Protein AF-A0A9N9KHB5-F1 (afdb_monomer_lite)

Radius of gyration: 15.88 Å; chains: 1; bounding box: 44×37×32 Å

Foldseek 3Di:
DPPPPPPPPDPDPDPDDDDPVFDWFFWADPNDTDTDGLVPDDFFIKTWDFPPDDDSADKAFPDFDDPPDDDDDPDGRGTIITDDD

InterPro domains:
  IPR008250 P-type ATPase, A domain superfamily [SSF81653] (24-66)

Secondary structure (DSSP, 8-state):
--TTSSS--S-----PPP-TTS-EEEEEETTEEEEEEGGG--TT-EEEE-TTPPPSS-EEE-------S-TT------EEEEE--

Structure (mmCIF, N/CA/C/O backbone):
data_AF-A0A9N9KHB5-F1
#
_entry.id   AF-A0A9N9KHB5-F1
#
loop_
_atom_site.group_PDB
_atom_site.id
_atom_site.type_symbol
_atom_site.label_atom_id
_atom_site.label_alt_id
_atom_site.label_comp_id
_atom_site.label_asym_id
_atom_site.label_entity_id
_atom_site.label_seq_id
_atom_site.pdbx_PDB_ins_code
_atom_site.Cartn_x
_atom_site.Cartn_y
_atom_site.Cartn_z
_atom_site.occupancy
_atom_site.B_iso_or_equiv
_atom_site.auth_seq_id
_atom_site.auth_comp_id
_atom_site.auth_asym_id
_atom_site.auth_atom_id
_atom_site.pdbx_PDB_model_num
ATOM 1 N N . GLU A 1 1 ? -31.058 -1.513 17.487 1.00 49.56 1 GLU A N 1
ATOM 2 C CA . GLU A 1 1 ? -31.157 -2.489 16.378 1.00 49.56 1 GLU A CA 1
ATOM 3 C C . GLU A 1 1 ? -31.698 -1.865 15.076 1.00 49.56 1 GLU A C 1
ATOM 5 O O . GLU A 1 1 ? -32.748 -2.271 14.606 1.00 49.56 1 GLU A O 1
ATOM 10 N N . GLN A 1 2 ? -31.031 -0.867 14.471 1.00 52.88 2 GLN A N 1
ATOM 11 C CA . GLN A 1 2 ? -31.546 -0.214 13.237 1.00 52.88 2 GLN A CA 1
ATOM 12 C C . GLN A 1 2 ? -30.495 0.049 12.136 1.00 52.88 2 GLN A C 1
ATOM 14 O O . GLN A 1 2 ? -30.820 0.599 11.094 1.00 52.88 2 GLN A O 1
ATOM 19 N N . LEU A 1 3 ? -29.248 -0.412 12.287 1.00 57.50 3 LEU A N 1
ATOM 20 C CA . LEU A 1 3 ? -28.207 -0.246 11.252 1.00 57.50 3 LEU A CA 1
ATOM 21 C C . LEU A 1 3 ? -28.262 -1.300 10.128 1.00 57.50 3 LEU A C 1
ATOM 23 O O . LEU A 1 3 ? -27.460 -1.251 9.204 1.00 57.50 3 LEU A O 1
ATOM 27 N N . LYS A 1 4 ? -29.200 -2.257 10.178 1.00 54.25 4 LYS A N 1
ATOM 28 C CA . LYS A 1 4 ? -29.286 -3.363 9.204 1.00 54.25 4 LYS A CA 1
ATOM 29 C C . LYS A 1 4 ? -30.036 -3.018 7.907 1.00 54.25 4 LYS A C 1
ATOM 31 O O . LYS A 1 4 ? -30.114 -3.867 7.028 1.00 54.25 4 LYS A O 1
ATOM 36 N N . GLN A 1 5 ? -30.604 -1.815 7.783 1.00 54.09 5 GLN A N 1
ATOM 37 C CA . GLN A 1 5 ? -31.572 -1.495 6.720 1.00 54.09 5 GLN A CA 1
ATOM 38 C C . GLN A 1 5 ? -31.036 -0.572 5.612 1.00 54.09 5 GLN A C 1
ATOM 40 O O . GLN A 1 5 ? -31.697 -0.388 4.594 1.00 54.09 5 GLN A O 1
ATOM 45 N N . GLY A 1 6 ? -29.827 -0.026 5.763 1.00 54.72 6 GLY A N 1
ATOM 46 C CA . GLY A 1 6 ? -29.111 0.589 4.648 1.00 54.72 6 GLY A CA 1
ATOM 47 C C . GLY A 1 6 ? -28.320 -0.499 3.943 1.00 54.72 6 GLY A C 1
ATOM 48 O O . GLY A 1 6 ? -27.429 -1.071 4.561 1.00 54.72 6 GLY A O 1
ATOM 49 N N . GLY A 1 7 ? -28.627 -0.805 2.681 1.00 53.25 7 GLY A N 1
ATOM 50 C CA . GLY A 1 7 ? -27.905 -1.766 1.833 1.00 53.25 7 GLY A CA 1
ATOM 51 C C . GLY A 1 7 ? -26.452 -1.374 1.519 1.00 53.25 7 GLY A C 1
ATOM 52 O O . GLY A 1 7 ? -26.017 -1.497 0.385 1.00 53.25 7 GLY A O 1
ATOM 53 N N . MET A 1 8 ? -25.716 -0.877 2.513 1.00 59.47 8 MET A N 1
ATOM 54 C CA . MET A 1 8 ? -24.309 -0.482 2.493 1.00 59.47 8 MET A CA 1
ATOM 55 C C . MET A 1 8 ? -23.375 -1.648 2.857 1.00 59.47 8 MET A C 1
ATOM 57 O O . MET A 1 8 ? -22.176 -1.449 3.001 1.00 59.47 8 MET A O 1
ATOM 61 N N . ASN A 1 9 ? -23.914 -2.860 3.034 1.00 58.03 9 ASN A N 1
ATOM 62 C CA . ASN A 1 9 ? -23.136 -4.089 3.228 1.00 58.03 9 ASN A CA 1
ATOM 63 C C . ASN A 1 9 ? -22.844 -4.818 1.900 1.00 58.03 9 ASN A C 1
ATOM 65 O O . ASN A 1 9 ? -22.386 -5.955 1.895 1.00 58.03 9 ASN A O 1
ATOM 69 N N . THR A 1 10 ? -23.123 -4.198 0.755 1.00 58.53 10 THR A N 1
ATOM 70 C CA . THR A 1 10 ? -22.656 -4.705 -0.535 1.00 58.53 10 THR A CA 1
ATOM 71 C C . THR A 1 10 ? -21.186 -4.351 -0.705 1.00 58.53 10 THR A C 1
ATOM 73 O O . THR A 1 10 ? -20.804 -3.184 -0.624 1.00 58.53 10 THR A O 1
ATOM 76 N N . ILE A 1 11 ? 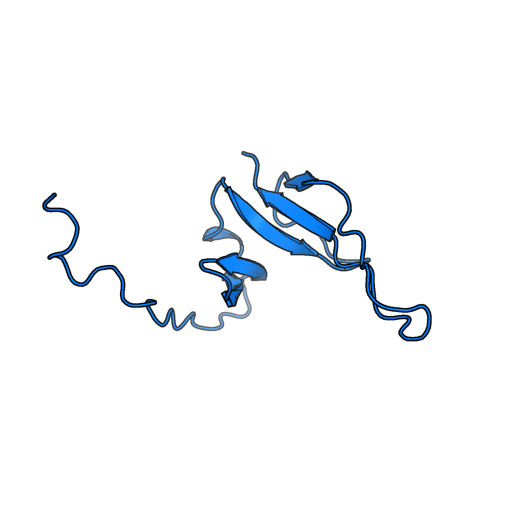-20.356 -5.369 -0.952 1.00 66.31 11 ILE A N 1
ATOM 77 C CA . ILE A 1 11 ? -18.967 -5.177 -1.374 1.00 66.31 11 ILE A CA 1
ATOM 78 C C . ILE A 1 11 ? -19.011 -4.308 -2.629 1.00 66.31 11 ILE A C 1
ATOM 80 O O . ILE A 1 11 ? -19.485 -4.746 -3.677 1.00 66.31 11 ILE A O 1
ATOM 84 N N . GLN A 1 12 ? -18.555 -3.063 -2.518 1.00 65.50 12 GLN A N 1
ATOM 85 C CA . GLN A 1 12 ? -18.473 -2.184 -3.673 1.00 65.50 12 GLN A CA 1
ATOM 86 C C . GLN A 1 12 ? -17.381 -2.717 -4.597 1.00 65.50 12 GLN A C 1
ATOM 88 O O . GLN A 1 12 ? -16.226 -2.895 -4.195 1.00 65.50 12 GLN A O 1
ATOM 93 N N . GLU A 1 13 ? -17.745 -2.9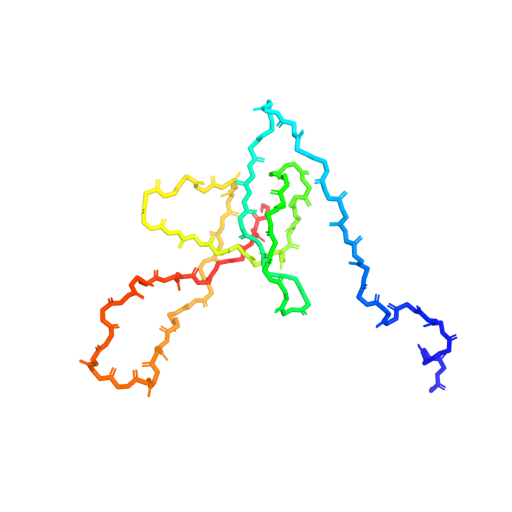96 -5.844 1.00 65.62 13 GLU A N 1
ATOM 94 C CA . GLU A 1 13 ? -16.777 -3.366 -6.864 1.00 65.62 13 GLU A CA 1
ATOM 95 C C . GLU A 1 13 ? -16.050 -2.095 -7.323 1.00 65.62 13 GLU A C 1
ATOM 97 O O . GLU A 1 13 ? -16.522 -1.333 -8.166 1.00 65.62 13 GLU A O 1
ATOM 102 N N . ILE A 1 14 ? -14.909 -1.812 -6.695 1.00 71.81 14 ILE A N 1
ATOM 103 C CA . ILE A 1 14 ? -14.114 -0.626 -7.012 1.00 71.81 14 ILE A CA 1
ATOM 104 C C . ILE A 1 14 ? -13.342 -0.901 -8.306 1.00 71.81 14 ILE A C 1
ATOM 106 O O . ILE A 1 14 ? -12.313 -1.579 -8.301 1.00 71.81 14 ILE A O 1
ATOM 110 N N . LYS A 1 15 ? -13.823 -0.353 -9.426 1.00 75.88 15 LYS A N 1
ATOM 111 C CA . LYS A 1 15 ? -13.101 -0.375 -10.703 1.00 75.88 15 LYS A CA 1
ATOM 112 C C . LYS A 1 15 ? -12.101 0.776 -10.753 1.00 75.88 15 LYS A C 1
ATOM 114 O O . LYS A 1 15 ? -12.438 1.894 -11.133 1.00 75.88 15 LYS A O 1
ATOM 119 N N . ILE A 1 16 ? -10.865 0.495 -10.358 1.00 77.62 16 ILE A N 1
ATOM 120 C CA . ILE A 1 16 ? -9.784 1.482 -10.360 1.00 77.62 16 ILE A CA 1
ATOM 121 C C . ILE A 1 16 ? -9.201 1.584 -11.779 1.00 77.62 16 ILE A C 1
ATOM 123 O O . ILE A 1 16 ? -8.711 0.579 -12.301 1.00 77.62 16 ILE A O 1
ATOM 127 N N . PRO A 1 17 ? -9.246 2.762 -12.430 1.00 76.94 17 PRO A N 1
ATOM 128 C CA . PRO A 1 17 ? -8.641 2.941 -13.741 1.00 76.94 17 PRO A CA 1
ATOM 129 C C . PRO A 1 17 ? -7.116 2.870 -13.638 1.00 76.94 17 PRO A C 1
ATOM 131 O O . PRO A 1 17 ? -6.508 3.430 -12.724 1.00 76.94 17 PRO A O 1
ATOM 134 N N . PHE A 1 18 ? -6.486 2.202 -14.601 1.00 79.50 18 PHE A N 1
ATOM 135 C CA . PHE A 1 18 ? -5.034 2.176 -14.690 1.00 79.50 18 PHE A CA 1
ATOM 136 C C . PHE A 1 18 ? -4.526 3.460 -15.349 1.00 79.50 18 PHE A C 1
ATOM 138 O O . PHE A 1 18 ? -4.901 3.778 -16.478 1.00 79.50 18 PHE A O 1
ATOM 145 N N . VAL A 1 19 ? -3.652 4.180 -14.646 1.00 83.06 19 VAL A N 1
ATOM 146 C CA . VAL A 1 19 ? -2.965 5.369 -15.156 1.00 83.06 19 VAL A CA 1
ATOM 147 C C . VAL A 1 19 ? -1.460 5.154 -14.964 1.00 83.06 19 VAL A C 1
ATOM 149 O O . VAL A 1 19 ? -1.035 4.996 -13.820 1.00 83.06 19 VAL A O 1
ATOM 152 N N . PRO A 1 20 ? -0.638 5.165 -16.033 1.00 83.38 20 PRO A N 1
ATOM 153 C CA . PRO A 1 20 ? 0.788 4.831 -15.940 1.00 83.38 20 PRO A CA 1
ATOM 154 C C . PRO A 1 20 ? 1.613 5.731 -15.013 1.00 83.38 20 PRO A C 1
ATOM 156 O O . PRO A 1 20 ? 2.665 5.323 -14.536 1.00 83.38 20 PRO A O 1
ATOM 159 N N . SER A 1 21 ? 1.162 6.966 -14.778 1.00 87.62 21 SER A N 1
ATOM 160 C CA . SER A 1 21 ? 1.844 7.928 -13.907 1.00 87.62 21 SER A CA 1
ATOM 161 C C . SER A 1 21 ? 1.603 7.691 -12.415 1.00 87.62 21 SER A C 1
ATOM 163 O O . SER A 1 21 ? 2.251 8.335 -11.591 1.00 87.62 21 SER A O 1
ATOM 165 N N . LEU A 1 22 ? 0.677 6.799 -12.054 1.00 87.69 22 LEU A N 1
ATOM 166 C CA . LEU A 1 22 ? 0.384 6.472 -10.666 1.00 87.69 22 LEU A CA 1
ATOM 167 C C . LEU A 1 22 ? 1.169 5.238 -10.231 1.00 87.69 22 LEU A C 1
ATOM 169 O O . LEU A 1 22 ? 1.292 4.257 -10.962 1.00 87.69 22 LEU A O 1
ATOM 173 N N . THR A 1 23 ? 1.669 5.279 -9.001 1.00 90.31 23 THR A N 1
ATOM 174 C CA . THR A 1 23 ? 2.165 4.087 -8.317 1.00 90.31 23 THR A CA 1
ATOM 175 C C . THR A 1 23 ? 1.004 3.378 -7.632 1.00 90.31 23 THR A C 1
ATOM 177 O O . THR A 1 23 ? 0.023 4.013 -7.236 1.00 90.31 23 THR A O 1
ATOM 180 N N . PHE A 1 24 ? 1.119 2.062 -7.492 1.00 90.88 24 PHE A N 1
ATOM 181 C CA . PHE A 1 24 ? 0.088 1.218 -6.901 1.00 90.88 24 PHE A CA 1
ATOM 182 C C . PHE A 1 24 ? 0.679 0.388 -5.764 1.00 90.88 24 PHE A C 1
ATOM 184 O O . PHE A 1 24 ? 1.846 0.003 -5.818 1.00 90.88 24 PHE A O 1
ATOM 191 N N . ALA A 1 25 ? -0.147 0.091 -4.768 1.00 92.12 25 ALA A N 1
ATOM 192 C CA . ALA A 1 25 ? 0.155 -0.825 -3.682 1.00 92.12 25 ALA A CA 1
ATOM 193 C C . ALA A 1 25 ? -0.904 -1.926 -3.629 1.00 92.12 25 ALA A C 1
ATOM 195 O O . ALA A 1 25 ? -2.069 -1.706 -3.976 1.00 92.12 25 ALA A O 1
ATOM 196 N N . LYS A 1 26 ? -0.505 -3.115 -3.183 1.00 91.81 26 LYS A N 1
ATOM 197 C CA . LY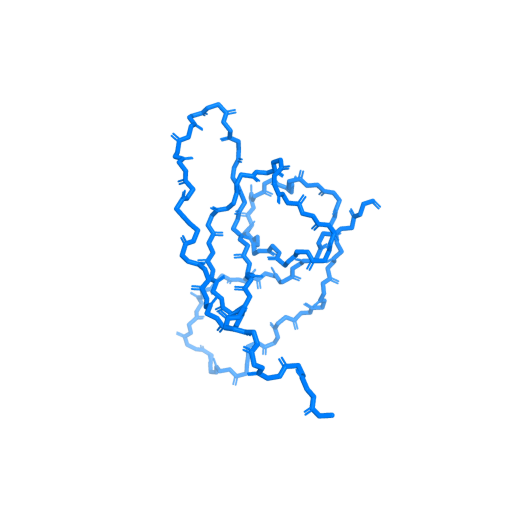S A 1 26 ? -1.428 -4.222 -2.972 1.00 91.81 26 LYS A CA 1
ATOM 198 C C . LYS A 1 26 ? -2.020 -4.117 -1.566 1.00 91.81 26 LYS A C 1
ATOM 200 O O . LYS A 1 26 ? -1.289 -4.146 -0.582 1.00 91.81 26 LYS A O 1
ATOM 205 N N . VAL A 1 27 ? -3.339 -3.977 -1.478 1.00 91.19 27 VAL A N 1
ATOM 206 C CA . VAL A 1 27 ? -4.057 -3.687 -0.230 1.00 91.19 27 VAL A CA 1
ATOM 207 C C . VAL A 1 27 ? -5.127 -4.737 0.022 1.00 91.19 27 VAL A C 1
ATOM 209 O O . VAL A 1 27 ? -5.788 -5.193 -0.913 1.00 91.19 27 VAL A O 1
ATOM 212 N N . VAL A 1 28 ? -5.322 -5.082 1.290 1.00 90.31 28 VAL A N 1
ATOM 213 C CA . VAL A 1 28 ? -6.389 -5.957 1.771 1.00 90.31 28 VAL A CA 1
ATOM 214 C C . VAL A 1 28 ? -7.486 -5.102 2.409 1.00 90.31 28 VAL A C 1
ATOM 216 O O . VAL A 1 28 ? -7.280 -4.512 3.467 1.00 90.31 28 VAL A O 1
ATOM 219 N N . ARG A 1 29 ? -8.666 -5.044 1.779 1.00 88.00 29 ARG A N 1
ATOM 220 C CA . ARG A 1 29 ? -9.878 -4.407 2.332 1.00 88.00 29 ARG A CA 1
ATOM 221 C C . ARG A 1 29 ? -11.042 -5.385 2.263 1.00 88.00 29 ARG A C 1
ATOM 223 O O . ARG A 1 29 ? -11.238 -6.021 1.230 1.00 88.00 29 ARG A O 1
ATOM 230 N N . ASP A 1 30 ? -11.788 -5.522 3.357 1.00 83.69 30 ASP A N 1
ATOM 231 C CA . ASP A 1 30 ? -12.935 -6.440 3.464 1.00 83.69 30 ASP A CA 1
ATOM 232 C C . ASP A 1 30 ? -12.599 -7.896 3.079 1.00 83.69 30 ASP A C 1
ATOM 234 O O . ASP A 1 30 ? -13.408 -8.611 2.492 1.00 83.69 30 ASP A O 1
ATOM 238 N N . GLY A 1 31 ? -11.362 -8.329 3.354 1.00 84.00 31 GLY A N 1
ATOM 239 C CA . GLY A 1 31 ? -10.864 -9.660 2.984 1.00 84.00 31 GLY A CA 1
ATOM 240 C C . GLY A 1 31 ? -10.535 -9.843 1.497 1.00 84.00 31 GLY A C 1
ATOM 241 O O . GLY A 1 31 ? -10.163 -10.942 1.093 1.00 84.00 31 GLY A O 1
ATOM 242 N N . VAL A 1 32 ? -10.631 -8.791 0.677 1.00 84.56 32 VAL A N 1
ATOM 243 C CA . VAL A 1 32 ? -10.307 -8.826 -0.754 1.00 84.56 32 VAL A CA 1
ATOM 244 C C . VAL A 1 32 ? -9.007 -8.075 -1.024 1.00 84.56 32 VAL A C 1
ATOM 246 O O . VAL A 1 32 ? -8.841 -6.915 -0.642 1.00 84.56 32 VAL A O 1
ATOM 249 N N . VAL A 1 33 ? -8.096 -8.736 -1.735 1.00 87.94 33 VAL A N 1
ATOM 250 C CA . VAL A 1 33 ? -6.819 -8.165 -2.173 1.00 87.94 33 VAL A CA 1
ATOM 251 C C . VAL A 1 33 ? -7.015 -7.392 -3.476 1.00 87.94 33 VAL A C 1
ATOM 253 O O . VAL A 1 33 ? -7.529 -7.941 -4.452 1.00 87.94 33 VAL A O 1
ATOM 256 N N . ARG A 1 34 ? -6.608 -6.119 -3.518 1.00 88.12 34 ARG A N 1
ATOM 257 C CA . ARG A 1 34 ? -6.734 -5.252 -4.703 1.00 88.12 34 ARG A CA 1
ATOM 258 C C . ARG A 1 34 ? -5.519 -4.340 -4.859 1.00 88.12 34 ARG A C 1
ATOM 260 O O . ARG A 1 34 ? -4.884 -3.970 -3.877 1.00 88.12 34 ARG A O 1
ATOM 267 N N . ASN A 1 35 ? -5.235 -3.927 -6.092 1.00 89.56 35 ASN A N 1
ATOM 268 C CA . ASN A 1 35 ? -4.234 -2.896 -6.366 1.00 89.56 35 ASN A CA 1
ATOM 269 C C . ASN A 1 35 ? -4.872 -1.515 -6.215 1.00 89.56 35 ASN A C 1
ATOM 271 O O . ASN A 1 35 ? -5.765 -1.170 -6.985 1.00 89.56 35 ASN A O 1
ATOM 275 N N . PHE A 1 36 ? -4.400 -0.728 -5.257 1.00 90.94 36 PHE A N 1
ATOM 276 C CA . PHE A 1 36 ? -4.856 0.636 -5.015 1.00 90.94 36 PHE A CA 1
ATOM 277 C C . PHE A 1 36 ? -3.788 1.648 -5.433 1.00 90.94 36 PHE A C 1
ATOM 279 O O . PHE A 1 36 ? -2.612 1.430 -5.145 1.00 90.94 36 PHE A O 1
ATOM 286 N N . PRO A 1 37 ? -4.158 2.765 -6.083 1.00 91.75 37 PRO A N 1
ATOM 287 C CA . PRO A 1 37 ? -3.249 3.872 -6.304 1.00 91.75 37 PRO A CA 1
ATOM 288 C C . PRO A 1 37 ? -2.748 4.380 -4.957 1.00 91.75 37 PRO A C 1
ATOM 290 O O . PRO A 1 37 ? -3.553 4.647 -4.064 1.00 91.75 37 PRO A O 1
ATOM 293 N N . THR A 1 38 ? -1.438 4.565 -4.832 1.00 91.50 38 THR A N 1
ATOM 294 C CA . THR A 1 38 ? -0.798 5.040 -3.599 1.00 91.50 38 THR A CA 1
ATOM 295 C C . THR A 1 38 ? -1.456 6.297 -3.003 1.00 91.50 38 THR A C 1
ATOM 297 O O . THR A 1 38 ? -1.612 6.347 -1.787 1.00 91.50 38 THR A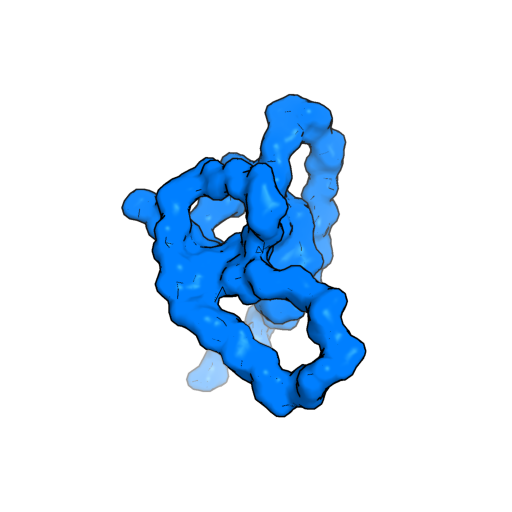 O 1
ATOM 300 N N . PRO A 1 39 ? -1.914 7.294 -3.797 1.00 90.50 39 PRO A N 1
ATOM 301 C CA . PRO A 1 39 ? -2.591 8.474 -3.248 1.00 90.50 39 PRO A CA 1
ATOM 302 C C . PRO A 1 39 ? -3.957 8.216 -2.592 1.00 90.50 39 PRO A C 1
ATOM 304 O O . PRO A 1 39 ? -4.474 9.106 -1.928 1.00 90.50 39 PRO A O 1
ATOM 307 N N . LEU A 1 40 ? -4.573 7.049 -2.811 1.00 90.12 40 LEU A N 1
ATOM 308 C CA . LEU A 1 40 ? -5.878 6.676 -2.239 1.00 90.12 40 LEU A CA 1
ATOM 309 C C . LEU A 1 40 ? -5.755 5.796 -0.991 1.00 90.12 40 LEU A C 1
ATOM 311 O O . LEU A 1 40 ? -6.766 5.307 -0.473 1.00 90.12 40 LEU A O 1
ATOM 315 N N . LEU A 1 41 ? -4.525 5.555 -0.548 1.00 91.31 41 LEU A N 1
ATOM 316 C CA . LEU A 1 41 ? -4.272 4.822 0.671 1.00 91.31 41 LEU A CA 1
ATOM 317 C C . LEU A 1 41 ? -4.476 5.722 1.891 1.00 91.31 41 LEU A C 1
ATOM 319 O O . LEU A 1 41 ? -4.113 6.900 1.876 1.00 91.31 41 LEU A O 1
ATOM 323 N N . VAL A 1 42 ? -5.037 5.157 2.950 1.00 90.19 42 VAL A N 1
ATOM 324 C CA . VAL A 1 42 ? -5.366 5.861 4.192 1.00 90.19 42 VAL A CA 1
ATOM 325 C C . VAL A 1 42 ? -4.852 5.092 5.404 1.00 90.19 42 VAL A C 1
ATOM 327 O O . VAL A 1 42 ? -4.505 3.916 5.320 1.00 90.19 42 VAL A O 1
ATOM 330 N N . GLU A 1 43 ? -4.776 5.768 6.546 1.00 89.94 43 GLU A N 1
ATOM 331 C CA . GLU A 1 43 ? -4.420 5.131 7.814 1.00 89.94 43 GLU A CA 1
ATOM 332 C C . GLU A 1 43 ? -5.365 3.970 8.144 1.00 89.94 43 GLU A C 1
ATOM 334 O O . GLU A 1 43 ? -6.579 4.071 7.952 1.00 89.94 43 GLU A O 1
ATOM 339 N N . GLY A 1 44 ? -4.795 2.861 8.620 1.00 87.56 44 GLY A N 1
ATOM 340 C CA . GLY A 1 44 ? -5.528 1.617 8.865 1.00 87.56 44 GLY A CA 1
ATOM 341 C C . GLY A 1 44 ? -5.641 0.688 7.651 1.00 87.56 44 GLY A C 1
ATOM 342 O O . GLY A 1 44 ? -6.111 -0.439 7.802 1.00 87.56 44 GLY A O 1
ATOM 343 N N . ASP A 1 45 ? -5.184 1.101 6.462 1.00 90.81 45 ASP A N 1
ATOM 344 C CA . ASP A 1 45 ? -5.068 0.181 5.330 1.00 90.81 45 ASP A CA 1
ATOM 345 C C . ASP A 1 45 ? -4.014 -0.892 5.595 1.00 90.81 45 ASP A C 1
ATOM 347 O O . ASP A 1 45 ? -2.889 -0.598 6.010 1.00 90.81 45 ASP A O 1
ATOM 351 N N . ILE A 1 46 ? -4.366 -2.138 5.277 1.00 91.56 46 ILE A N 1
ATOM 352 C CA . ILE A 1 46 ? -3.454 -3.275 5.335 1.00 91.56 46 ILE A CA 1
ATOM 353 C C . ILE A 1 46 ? -2.802 -3.458 3.966 1.00 91.56 46 ILE A C 1
ATOM 355 O O . ILE A 1 46 ? -3.470 -3.814 2.996 1.00 91.56 46 ILE A O 1
ATOM 359 N N . VAL A 1 47 ? -1.494 -3.250 3.891 1.00 91.31 47 VAL A N 1
ATOM 360 C CA . VAL A 1 47 ? -0.682 -3.397 2.682 1.00 91.31 47 VAL A CA 1
ATOM 361 C C . VAL A 1 47 ? 0.060 -4.731 2.727 1.00 91.31 47 VAL A C 1
ATOM 363 O O . VAL A 1 47 ? 0.737 -5.051 3.706 1.00 91.31 47 VAL A O 1
ATOM 366 N N . GLU A 1 48 ? -0.054 -5.507 1.652 1.00 88.75 48 GLU A N 1
ATOM 367 C CA . GLU A 1 48 ? 0.776 -6.689 1.425 1.00 88.75 48 GLU A CA 1
ATOM 368 C C . GLU A 1 48 ? 2.046 -6.255 0.688 1.00 88.75 48 GLU A C 1
ATOM 370 O O . GLU A 1 48 ? 1.968 -5.665 -0.391 1.00 88.75 48 GLU A O 1
ATOM 375 N N . MET A 1 49 ? 3.211 -6.545 1.267 1.00 87.38 49 MET A N 1
ATOM 376 C CA . MET A 1 49 ? 4.505 -6.215 0.669 1.00 87.38 49 MET A CA 1
ATOM 377 C C . MET A 1 49 ? 5.380 -7.452 0.512 1.00 87.38 49 MET A C 1
ATOM 379 O O . MET A 1 49 ? 5.465 -8.294 1.411 1.00 87.38 49 MET A O 1
ATOM 383 N N . LEU A 1 50 ? 6.080 -7.513 -0.616 1.00 86.06 50 LEU A N 1
ATOM 384 C CA . LEU A 1 50 ? 7.095 -8.509 -0.922 1.00 86.06 50 LEU A CA 1
ATOM 385 C C . LEU A 1 50 ? 8.501 -7.931 -0.732 1.00 86.06 50 LEU A C 1
ATOM 387 O O . LEU A 1 50 ? 8.723 -6.719 -0.693 1.00 86.06 50 LEU A O 1
ATOM 391 N N . TYR A 1 51 ? 9.487 -8.820 -0.607 1.00 83.69 51 TYR A N 1
ATOM 392 C C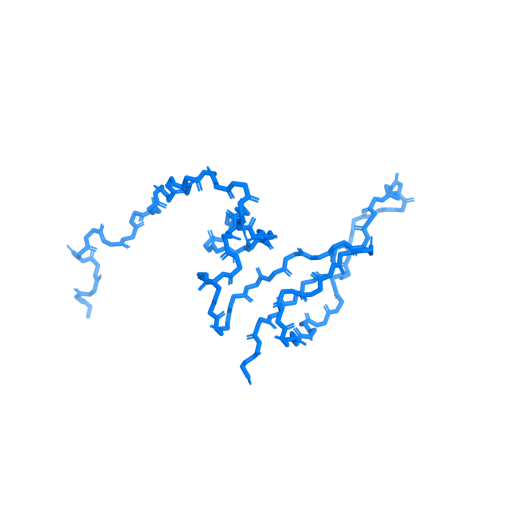A . TYR A 1 51 ? 10.885 -8.403 -0.552 1.00 83.69 51 TYR A CA 1
ATOM 393 C C . TYR A 1 51 ? 11.286 -7.705 -1.859 1.00 83.69 51 TYR A C 1
ATOM 395 O O . TYR A 1 51 ? 11.137 -8.273 -2.939 1.00 83.69 51 TYR A O 1
ATOM 403 N N . GLY A 1 52 ? 11.819 -6.488 -1.744 1.00 88.44 52 GLY A N 1
ATOM 404 C CA . GLY A 1 52 ? 12.165 -5.633 -2.883 1.00 88.44 52 GLY A CA 1
ATOM 405 C C . GLY A 1 52 ? 11.132 -4.543 -3.181 1.00 88.44 52 GLY A C 1
ATOM 406 O O . GLY A 1 52 ? 11.457 -3.598 -3.899 1.00 88.44 52 GLY A O 1
ATOM 407 N N . ASP A 1 53 ? 9.937 -4.611 -2.585 1.00 88.00 53 ASP A N 1
ATOM 408 C CA . ASP A 1 53 ? 8.941 -3.553 -2.727 1.00 88.00 53 ASP A CA 1
ATOM 409 C C . ASP A 1 53 ? 9.369 -2.281 -1.990 1.00 88.00 53 ASP A C 1
ATOM 411 O O . ASP A 1 53 ? 9.879 -2.303 -0.864 1.00 88.00 53 ASP A O 1
ATOM 415 N N . LYS A 1 54 ? 9.099 -1.132 -2.614 1.00 89.19 54 LYS A N 1
ATOM 416 C CA . LYS A 1 54 ? 9.227 0.168 -1.959 1.00 89.19 54 LYS A CA 1
ATOM 417 C C . LYS A 1 54 ? 7.954 0.455 -1.169 1.00 89.19 54 LYS A C 1
ATOM 419 O O . LYS A 1 54 ? 6.868 0.484 -1.743 1.00 89.19 54 LYS A O 1
ATOM 424 N N . ALA A 1 55 ? 8.098 0.735 0.124 1.00 89.75 55 ALA A N 1
ATOM 425 C CA . ALA A 1 55 ? 6.974 1.136 0.965 1.00 89.75 55 ALA A CA 1
ATOM 426 C C . ALA A 1 55 ? 6.291 2.404 0.403 1.00 89.75 55 ALA A C 1
ATOM 428 O O . ALA A 1 55 ? 6.987 3.403 0.177 1.00 89.75 55 ALA A O 1
ATOM 429 N N . PRO A 1 56 ? 4.960 2.394 0.174 1.00 89.81 56 PRO A N 1
ATOM 430 C CA . PRO A 1 56 ? 4.227 3.563 -0.321 1.00 89.81 56 PRO A CA 1
ATOM 431 C C . PRO A 1 56 ? 4.233 4.747 0.657 1.00 89.81 56 PRO A C 1
ATOM 433 O O . PRO A 1 56 ? 4.145 5.898 0.232 1.00 89.81 56 PRO A O 1
ATOM 436 N N . CYS A 1 57 ? 4.343 4.478 1.957 1.00 87.44 57 CYS A N 1
ATOM 437 C CA . CYS A 1 57 ? 4.288 5.466 3.032 1.00 87.44 57 CYS A CA 1
ATOM 438 C C . CYS A 1 57 ? 4.991 4.932 4.293 1.00 87.44 57 CYS A C 1
ATOM 440 O O . CYS A 1 57 ? 5.664 3.899 4.253 1.00 87.44 57 CYS A O 1
ATOM 442 N N . LYS A 1 58 ? 4.827 5.620 5.431 1.00 89.81 58 LYS A N 1
ATOM 443 C CA . LYS A 1 58 ? 5.174 5.049 6.737 1.00 89.81 58 LYS A CA 1
ATOM 444 C C . LYS A 1 58 ? 4.224 3.900 7.057 1.00 89.81 58 LYS A C 1
ATOM 446 O O . LYS A 1 58 ? 3.012 3.996 6.874 1.00 89.81 58 LYS A O 1
ATOM 451 N N . ILE A 1 59 ? 4.795 2.805 7.528 1.00 88.06 59 ILE A N 1
ATOM 452 C CA . ILE A 1 59 ? 4.074 1.558 7.716 1.00 88.06 59 ILE A CA 1
ATOM 453 C C . ILE A 1 59 ? 4.467 0.961 9.066 1.00 88.06 59 ILE A C 1
ATOM 455 O O . ILE A 1 59 ? 5.636 0.980 9.457 1.00 88.06 59 ILE A O 1
ATOM 459 N N . LYS A 1 60 ? 3.478 0.416 9.765 1.00 88.75 60 LYS A N 1
ATOM 460 C CA . LYS A 1 60 ? 3.614 -0.320 11.012 1.00 88.75 60 LYS A CA 1
ATOM 461 C C . LYS A 1 60 ? 3.492 -1.812 10.727 1.00 88.75 60 LYS A C 1
ATOM 463 O O . LYS A 1 60 ? 2.511 -2.277 10.157 1.00 88.75 60 LYS A O 1
ATOM 468 N N . LEU A 1 61 ? 4.491 -2.583 11.140 1.00 83.06 61 LEU A N 1
ATOM 469 C CA . LEU A 1 61 ? 4.451 -4.038 11.017 1.00 83.06 61 LEU A CA 1
ATOM 470 C C . LEU A 1 61 ? 3.437 -4.616 12.017 1.00 83.06 61 LEU A C 1
ATOM 472 O O . LEU A 1 61 ? 3.619 -4.470 13.228 1.00 83.06 61 LEU A O 1
ATOM 476 N N . LEU A 1 62 ? 2.409 -5.307 11.524 1.00 76.56 62 LEU A N 1
ATOM 477 C CA . LEU A 1 62 ? 1.412 -5.985 12.355 1.00 76.56 62 LEU A CA 1
ATOM 478 C C . LEU A 1 62 ? 1.812 -7.449 12.613 1.00 76.56 62 LEU A C 1
ATOM 480 O O . LEU A 1 62 ? 1.072 -8.364 12.284 1.00 76.56 62 LEU A O 1
ATOM 484 N N . SER A 1 63 ? 2.976 -7.671 13.233 1.00 67.25 63 SER A N 1
ATOM 485 C CA . SER A 1 63 ? 3.470 -8.998 13.659 1.00 67.25 63 SER A CA 1
ATOM 486 C C . SER A 1 63 ? 3.595 -10.071 12.551 1.00 67.25 63 SER A C 1
ATOM 488 O O . SER A 1 63 ? 3.190 -9.910 11.405 1.00 67.25 63 SER A O 1
ATOM 490 N N . GLU A 1 64 ? 4.268 -11.175 12.873 1.00 58.72 64 GLU A N 1
ATOM 491 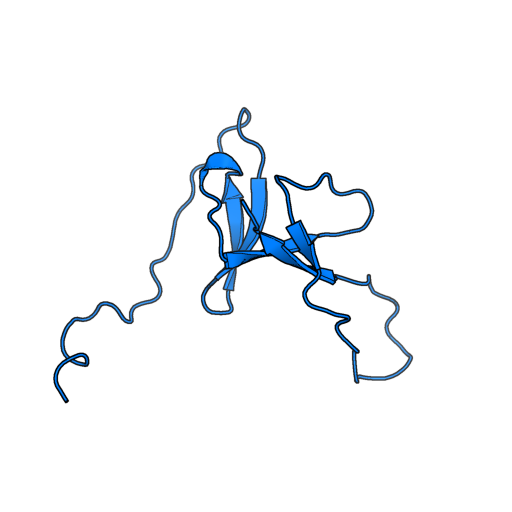C CA . GLU A 1 64 ? 4.603 -12.247 11.934 1.00 58.72 64 GLU A CA 1
ATOM 492 C C . GLU A 1 64 ? 3.400 -13.156 11.664 1.00 58.72 64 GLU A C 1
ATOM 494 O O . GLU A 1 64 ? 2.870 -13.791 12.578 1.00 58.72 64 GLU A O 1
ATOM 499 N N . PHE A 1 65 ? 3.009 -13.279 10.394 1.00 52.47 65 PHE A N 1
ATOM 500 C CA . PHE A 1 65 ? 2.133 -14.360 9.958 1.00 52.47 65 PHE A CA 1
ATOM 501 C C . PHE A 1 65 ? 2.894 -15.681 10.144 1.00 52.47 65 PHE A C 1
ATOM 503 O O . PHE A 1 65 ? 3.808 -16.001 9.385 1.00 52.47 65 PHE A O 1
ATOM 510 N N . ARG A 1 66 ? 2.580 -16.424 11.209 1.00 47.50 66 ARG A N 1
ATOM 511 C CA . ARG A 1 66 ? 3.055 -17.799 11.375 1.00 47.50 66 ARG A CA 1
ATOM 512 C C . ARG A 1 66 ? 2.161 -18.693 10.531 1.00 47.50 66 ARG A C 1
ATOM 514 O O . ARG A 1 66 ? 1.074 -19.062 10.973 1.00 47.50 66 ARG A O 1
ATOM 521 N N . ASP A 1 67 ? 2.623 -19.039 9.335 1.00 48.38 67 ASP A N 1
ATOM 522 C CA . ASP A 1 67 ? 2.032 -20.137 8.577 1.00 48.38 67 ASP A CA 1
ATOM 523 C C . ASP A 1 67 ? 2.061 -21.400 9.446 1.00 48.38 67 ASP A C 1
ATOM 525 O O . ASP A 1 67 ? 3.118 -21.941 9.767 1.00 48.38 67 ASP A O 1
ATOM 529 N N . SER A 1 68 ? 0.887 -21.869 9.863 1.00 43.97 68 SER A N 1
ATOM 530 C CA . SER A 1 68 ? 0.728 -23.124 10.611 1.00 43.97 68 SER A CA 1
ATOM 531 C C . SER A 1 68 ? 0.549 -24.335 9.686 1.00 43.97 68 SER A C 1
ATOM 533 O O . SER A 1 68 ? 0.180 -25.415 10.143 1.00 43.97 68 SER A O 1
ATOM 535 N N . THR A 1 69 ? 0.856 -24.194 8.393 1.00 39.66 69 THR A N 1
ATOM 536 C CA . THR A 1 69 ? 0.592 -25.225 7.382 1.00 39.66 69 THR A CA 1
ATOM 537 C C . THR A 1 69 ? 1.887 -25.737 6.752 1.00 39.66 69 THR A C 1
ATOM 539 O O . THR A 1 69 ? 2.364 -25.179 5.777 1.00 39.66 69 THR A O 1
ATOM 542 N N . SER A 1 70 ? 2.397 -26.851 7.298 1.00 44.97 70 SER A N 1
ATOM 543 C CA . SER A 1 70 ? 3.266 -27.882 6.679 1.00 44.97 70 SER A CA 1
ATOM 544 C C . SER A 1 70 ? 4.582 -27.475 5.960 1.00 44.97 70 SER A C 1
ATOM 546 O O . SER A 1 70 ? 4.605 -26.570 5.133 1.00 44.97 70 SER A O 1
ATOM 548 N N . PRO A 1 71 ? 5.691 -28.221 6.149 1.00 46.91 71 PRO A N 1
ATOM 549 C CA . PRO A 1 71 ? 7.032 -27.838 5.686 1.00 46.91 71 PRO A CA 1
ATOM 550 C C . PRO A 1 71 ? 7.320 -28.089 4.187 1.00 46.91 71 PRO A C 1
ATOM 552 O O . PRO A 1 71 ? 8.465 -28.358 3.834 1.00 46.91 71 PRO A O 1
ATOM 555 N N . SER A 1 72 ? 6.338 -28.022 3.281 1.00 40.38 72 SER A N 1
ATOM 556 C CA . SER A 1 72 ? 6.553 -28.388 1.864 1.00 40.38 72 SER A CA 1
ATOM 557 C C . SER A 1 72 ? 6.286 -27.297 0.825 1.00 40.38 72 SER A C 1
ATOM 559 O O . SER A 1 72 ? 6.348 -27.590 -0.366 1.00 40.38 72 SER A O 1
ATOM 561 N N . SER A 1 73 ? 6.069 -26.045 1.226 1.00 40.75 73 SER A N 1
ATOM 562 C CA . SER A 1 73 ? 5.844 -24.952 0.272 1.00 40.75 73 SER A CA 1
ATOM 563 C C . SER A 1 73 ? 6.672 -23.731 0.650 1.00 40.75 73 SER A C 1
ATOM 565 O O . SER A 1 73 ? 6.217 -22.839 1.358 1.00 40.75 73 SER A O 1
ATOM 567 N N . ILE A 1 74 ? 7.914 -23.682 0.173 1.00 49.22 74 ILE A N 1
ATOM 568 C CA . ILE A 1 74 ? 8.681 -22.436 0.112 1.00 49.22 74 ILE A CA 1
ATOM 569 C C . ILE A 1 74 ? 7.920 -21.507 -0.841 1.00 49.22 74 ILE A C 1
ATOM 571 O O . ILE A 1 74 ? 8.022 -21.645 -2.056 1.00 49.22 74 ILE A O 1
ATOM 575 N N . SER A 1 75 ? 7.124 -20.588 -0.303 1.00 42.44 75 SER A N 1
ATOM 576 C CA . SER A 1 75 ? 6.593 -19.464 -1.067 1.00 42.44 75 SER A CA 1
ATOM 577 C C . SER A 1 75 ? 6.387 -18.265 -0.151 1.00 42.44 75 SER A C 1
ATOM 579 O O . SER A 1 75 ? 5.317 -18.072 0.407 1.00 42.44 75 SER A O 1
ATOM 581 N N . SER A 1 76 ? 7.448 -17.461 -0.070 1.00 45.38 76 SER A N 1
ATOM 582 C CA . SER A 1 76 ? 7.402 -16.002 0.063 1.00 45.38 76 SER A CA 1
ATOM 583 C C . SER A 1 76 ? 6.683 -15.454 1.299 1.00 45.38 76 SER A C 1
ATOM 585 O O . SER A 1 76 ? 5.469 -15.315 1.325 1.00 45.38 76 SER A O 1
ATOM 587 N N . SER A 1 77 ? 7.468 -15.062 2.304 1.00 48.16 77 SER A N 1
ATOM 588 C CA . SER A 1 77 ? 7.030 -14.350 3.509 1.00 48.16 77 SER A CA 1
ATOM 589 C C . SER A 1 77 ? 6.322 -13.017 3.200 1.00 48.16 77 SER A C 1
ATOM 591 O O . SER A 1 77 ? 6.930 -11.953 3.322 1.00 48.16 77 SER A O 1
ATOM 593 N N . SER A 1 78 ? 5.042 -13.049 2.827 1.00 51.50 78 SER A N 1
ATOM 594 C CA . SER A 1 78 ? 4.194 -11.857 2.785 1.00 51.50 78 SER A CA 1
ATOM 595 C C . SER A 1 78 ? 3.972 -11.379 4.221 1.00 51.50 78 SER A C 1
ATOM 597 O O . SER A 1 78 ? 3.299 -12.032 5.019 1.00 51.50 78 SER A O 1
ATOM 599 N N . LYS A 1 79 ? 4.590 -10.254 4.592 1.00 59.41 79 LYS A N 1
ATOM 600 C CA . LYS A 1 79 ? 4.330 -9.606 5.884 1.00 59.41 79 LYS A CA 1
ATOM 601 C C . LYS A 1 79 ? 3.070 -8.753 5.742 1.00 59.41 79 LYS A C 1
ATOM 603 O O . LYS A 1 79 ? 2.888 -8.085 4.729 1.00 59.41 79 LYS A O 1
ATOM 608 N N . ILE A 1 80 ? 2.209 -8.788 6.756 1.00 68.81 80 ILE A N 1
ATOM 609 C CA . ILE A 1 80 ? 1.030 -7.924 6.853 1.00 68.81 80 ILE A CA 1
ATOM 610 C C . ILE A 1 80 ? 1.475 -6.625 7.514 1.00 68.81 80 ILE A C 1
ATOM 612 O O . ILE A 1 80 ? 2.044 -6.647 8.612 1.00 68.81 80 ILE A O 1
ATOM 616 N N . LEU A 1 81 ? 1.242 -5.494 6.854 1.00 75.81 81 LEU A N 1
ATOM 617 C CA . LEU A 1 81 ? 1.610 -4.204 7.411 1.00 75.81 81 LEU A CA 1
ATOM 618 C C . LEU A 1 81 ? 0.470 -3.190 7.321 1.00 75.81 81 LEU A C 1
ATOM 620 O O . LEU A 1 81 ? -0.295 -3.201 6.369 1.00 75.81 81 LEU A O 1
ATOM 624 N N . GLU A 1 82 ? 0.370 -2.312 8.310 1.00 78.62 82 GLU A N 1
ATOM 625 C CA . GLU A 1 82 ? -0.666 -1.283 8.417 1.00 78.62 82 GLU A CA 1
ATOM 626 C C . GLU A 1 82 ? -0.091 0.093 8.113 1.00 78.62 82 GLU A C 1
ATOM 628 O O . GLU A 1 82 ? 1.003 0.438 8.563 1.00 78.62 82 GLU A O 1
ATOM 633 N N . MET A 1 83 ? -0.826 0.908 7.370 1.00 76.38 83 MET A N 1
ATOM 634 C CA . MET A 1 83 ? -0.429 2.287 7.128 1.00 76.38 83 MET A CA 1
ATOM 635 C C . MET A 1 83 ? -0.596 3.163 8.367 1.00 76.38 83 MET A C 1
ATOM 637 O O . MET A 1 83 ? -1.673 3.220 8.954 1.00 76.38 83 MET A O 1
ATOM 641 N N . SER A 1 84 ? 0.469 3.895 8.702 1.00 64.56 84 SER A N 1
ATOM 642 C CA . SER A 1 84 ? 0.523 4.892 9.776 1.00 64.56 84 SER A CA 1
ATOM 643 C C . SER A 1 84 ? 0.843 6.251 9.153 1.00 64.56 84 SER A C 1
ATOM 645 O O . SER A 1 84 ? 1.760 6.328 8.337 1.00 64.56 84 SER A O 1
ATOM 647 N N . GLN A 1 85 ? 0.139 7.323 9.519 1.00 56.06 85 GLN A N 1
ATOM 648 C CA . GLN A 1 85 ? 0.483 8.688 9.076 1.00 56.06 85 GLN A CA 1
ATOM 649 C C . GLN A 1 85 ? 1.606 9.304 9.932 1.00 56.06 85 GLN A C 1
ATOM 651 O O . GLN A 1 85 ? 1.631 9.048 11.154 1.00 56.06 85 GLN A O 1
#

Organism: NCBI:txid1348616

Sequence (85 aa):
EQLKQGGMNTIQEIKIPFVPSLTFAKVVRDGVVRNFPTPLLVEGDIVEMLYGDKAPCKIKLLSEFRDSTSPSSISSSSKILEMSQ

pLDDT: mean 73.71, std 17.36, range [39.66, 92.12]